Protein AF-A0AAU4EAT8-F1 (afdb_monomer_lite)

Foldseek 3Di:
DDPPDDDDDPVRVVVVLVVLVVLVVVLVVCVVVVNDLVVSQVVCPPPDHSVVSVLSVVLVVLQVLLVVLCVVLVNVQFKHWDWPPPDDPDRIWIWMWTPDQLVPDDPVCLVCVVVSSQVSQVVSQKHFDDPDPVVQSVCRSNRHITTMDGD

Structure (mmCIF, N/CA/C/O backbone):
data_AF-A0AAU4EAT8-F1
#
_entry.id   AF-A0AAU4EAT8-F1
#
loop_
_atom_site.group_PDB
_atom_site.id
_atom_site.type_symbol
_atom_site.label_atom_id
_atom_site.label_alt_id
_atom_site.label_comp_id
_atom_site.label_asym_id
_atom_site.label_entity_id
_atom_site.label_seq_id
_atom_site.pdbx_PDB_ins_code
_atom_site.Cartn_x
_atom_site.Cartn_y
_atom_site.Cartn_z
_atom_site.occupancy
_atom_site.B_iso_or_equiv
_atom_site.auth_seq_id
_atom_site.auth_comp_id
_atom_site.auth_asym_id
_atom_site.auth_atom_id
_atom_site.pdbx_PDB_model_num
ATOM 1 N N . MET A 1 1 ? -0.715 -16.460 44.419 1.00 40.88 1 MET A N 1
ATOM 2 C CA . MET A 1 1 ? -1.849 -16.983 43.633 1.00 40.88 1 MET A CA 1
ATOM 3 C C . MET A 1 1 ? -1.520 -16.701 42.176 1.00 40.88 1 MET A C 1
ATOM 5 O O . MET A 1 1 ? -1.730 -15.590 41.713 1.00 40.88 1 MET A O 1
ATOM 9 N N . GLU A 1 2 ? -0.829 -17.634 41.523 1.00 41.12 2 GLU A N 1
ATOM 10 C CA . GLU A 1 2 ? -0.383 -17.471 40.135 1.00 41.12 2 GLU A CA 1
ATOM 11 C C . GLU A 1 2 ? -1.570 -17.689 39.194 1.00 41.12 2 GLU A C 1
ATOM 13 O O . GLU A 1 2 ? -2.251 -18.711 39.270 1.00 41.12 2 GLU A O 1
ATOM 18 N N . ALA A 1 3 ? -1.841 -16.714 38.327 1.00 47.06 3 ALA A N 1
ATOM 19 C CA . ALA A 1 3 ? -2.843 -16.854 37.284 1.00 47.06 3 ALA A CA 1
ATOM 20 C C . ALA A 1 3 ? -2.320 -17.843 36.231 1.00 47.06 3 ALA A C 1
ATOM 22 O O . ALA A 1 3 ? -1.518 -17.481 35.367 1.00 47.06 3 ALA A O 1
ATOM 23 N N . GLN A 1 4 ? -2.759 -19.102 36.313 1.00 46.41 4 GLN A N 1
ATOM 24 C CA . GLN A 1 4 ? -2.572 -20.073 35.238 1.00 46.41 4 GLN A CA 1
ATOM 25 C C . GLN A 1 4 ? -3.246 -19.527 33.978 1.00 46.41 4 GLN A C 1
ATOM 27 O O . GLN A 1 4 ? -4.469 -19.488 33.861 1.00 46.41 4 GLN A O 1
ATOM 32 N N . THR A 1 5 ? -2.428 -19.046 33.048 1.00 56.22 5 THR A N 1
ATOM 33 C CA . THR A 1 5 ? -2.895 -18.566 31.752 1.00 56.22 5 THR A CA 1
ATOM 34 C C . THR A 1 5 ? -3.032 -19.789 30.858 1.00 56.22 5 THR A C 1
ATOM 36 O O . THR A 1 5 ? -2.045 -20.279 30.315 1.00 56.22 5 THR A O 1
ATOM 39 N N . PHE A 1 6 ? -4.242 -20.336 30.757 1.00 56.94 6 PHE A N 1
ATOM 40 C CA . PHE A 1 6 ? -4.513 -21.423 29.822 1.00 56.94 6 PHE A CA 1
ATOM 41 C C . PHE A 1 6 ? -4.364 -20.901 28.384 1.00 56.94 6 PHE A C 1
ATOM 43 O O . PHE A 1 6 ? -4.914 -19.839 28.072 1.00 56.94 6 PHE A O 1
ATOM 50 N N . PRO A 1 7 ? -3.632 -21.601 27.497 1.00 68.44 7 PRO A N 1
ATOM 51 C CA . PRO A 1 7 ? -3.592 -21.226 26.091 1.00 68.44 7 PRO A CA 1
ATOM 52 C C . PRO A 1 7 ? -5.013 -21.292 25.521 1.00 68.44 7 PRO A C 1
ATOM 54 O O . PRO A 1 7 ? -5.751 -22.243 25.782 1.00 68.44 7 PRO A O 1
ATOM 57 N N . ALA A 1 8 ? -5.408 -20.259 24.772 1.00 73.94 8 ALA A N 1
ATOM 58 C CA . ALA A 1 8 ? -6.723 -20.204 24.147 1.00 73.94 8 ALA A CA 1
ATOM 59 C C . ALA A 1 8 ? -6.947 -21.453 23.285 1.00 73.94 8 ALA A C 1
ATOM 61 O O . ALA A 1 8 ? -6.056 -21.870 22.541 1.00 73.94 8 ALA A O 1
ATOM 62 N N . SER A 1 9 ? -8.141 -22.046 23.370 1.00 87.12 9 SER A N 1
ATOM 63 C CA . SER A 1 9 ? -8.480 -23.183 22.520 1.00 87.12 9 SER A CA 1
ATOM 64 C C . SER A 1 9 ? -8.416 -22.778 21.035 1.00 87.12 9 SER A C 1
ATOM 66 O O . SER A 1 9 ? -8.595 -21.598 20.697 1.00 87.12 9 SER A O 1
ATOM 68 N N . PRO A 1 10 ? -8.178 -23.730 20.114 1.00 87.19 10 PRO A N 1
ATOM 69 C CA . PRO A 1 10 ? -8.227 -23.452 18.680 1.00 87.19 10 PRO A CA 1
ATOM 70 C C . PRO A 1 10 ? -9.559 -22.830 18.234 1.00 87.19 10 PRO A C 1
ATOM 72 O O . PRO A 1 10 ? -9.569 -21.969 17.354 1.00 87.19 10 PRO A O 1
ATOM 75 N N . ASP A 1 11 ? -10.670 -23.223 18.864 1.00 88.31 11 ASP A N 1
ATOM 76 C CA . ASP A 1 11 ? -11.999 -22.663 18.599 1.00 88.31 11 ASP A CA 1
ATOM 77 C C . ASP A 1 11 ? -12.104 -21.204 19.059 1.00 88.31 11 ASP A C 1
ATOM 79 O O . ASP A 1 11 ? -12.482 -20.349 18.262 1.00 88.31 11 ASP A O 1
ATOM 83 N N . ALA A 1 12 ? -11.669 -20.890 20.286 1.00 85.12 12 ALA A N 1
ATOM 84 C CA . ALA A 1 12 ? -11.663 -19.517 20.797 1.00 85.12 12 ALA A CA 1
ATOM 85 C C . ALA A 1 12 ? -10.743 -18.600 19.973 1.00 85.12 12 ALA A C 1
ATOM 87 O O . ALA A 1 12 ? -11.062 -17.440 19.713 1.00 85.12 12 ALA A O 1
ATOM 88 N N . THR A 1 13 ? -9.607 -19.128 19.506 1.00 86.12 13 THR A N 1
ATOM 89 C CA . THR A 1 13 ? -8.702 -18.399 18.608 1.00 86.12 13 THR A CA 1
ATOM 90 C C . THR A 1 13 ? -9.377 -18.102 17.271 1.00 86.12 13 THR A C 1
ATOM 92 O O . THR A 1 13 ? -9.295 -16.977 16.778 1.00 86.12 13 THR A O 1
ATOM 95 N N . ARG A 1 14 ? -10.066 -19.083 16.679 1.00 87.19 14 ARG A N 1
ATOM 96 C CA . ARG A 1 14 ? -10.785 -18.907 15.411 1.00 87.19 14 ARG A CA 1
ATOM 97 C C . ARG A 1 14 ? -11.896 -17.872 15.539 1.00 87.19 14 ARG A C 1
ATOM 99 O O . ARG A 1 14 ? -11.951 -16.950 14.732 1.00 87.19 14 ARG A O 1
ATOM 106 N N . GLU A 1 15 ? -12.711 -17.983 16.584 1.00 87.50 15 GLU A N 1
ATOM 107 C CA . GLU A 1 15 ? -13.800 -17.049 16.870 1.00 87.50 15 GLU A CA 1
ATOM 108 C C . GLU A 1 15 ? -13.278 -15.615 17.026 1.00 87.50 15 GLU A C 1
ATOM 110 O O . GLU A 1 15 ? -13.792 -14.686 16.400 1.00 87.50 15 GLU A O 1
ATOM 115 N N . PHE A 1 16 ? -12.182 -15.438 17.768 1.00 84.88 16 PHE A N 1
ATOM 116 C CA . PHE A 1 16 ? -11.519 -14.144 17.897 1.00 84.88 16 PHE A CA 1
ATOM 117 C C . PHE A 1 16 ? -11.041 -13.588 16.544 1.00 84.88 16 PHE A C 1
ATOM 119 O O . PHE A 1 16 ? -11.239 -12.405 16.252 1.00 84.88 16 PHE A O 1
ATOM 126 N N . LEU A 1 17 ? -10.415 -14.419 15.703 1.00 85.12 17 LEU A N 1
ATOM 127 C CA . LEU A 1 17 ? -9.939 -14.000 14.381 1.00 85.12 17 LEU A CA 1
ATOM 128 C C . LEU A 1 17 ? -11.091 -13.611 13.449 1.00 85.12 17 LEU A C 1
ATOM 130 O O . LEU A 1 17 ? -10.979 -12.615 12.730 1.00 85.12 17 LEU A O 1
ATOM 134 N N . ASP A 1 18 ? -12.199 -14.345 13.481 1.00 87.12 18 ASP A N 1
ATOM 135 C CA . ASP A 1 18 ? -13.367 -14.072 12.645 1.00 87.12 18 ASP A CA 1
ATOM 136 C C . ASP A 1 18 ? -14.117 -12.815 13.099 1.00 87.12 18 ASP A C 1
ATOM 138 O O . ASP A 1 18 ? -14.441 -11.962 12.263 1.00 87.12 18 ASP A O 1
ATOM 142 N N . ALA A 1 19 ? -14.293 -12.626 14.410 1.00 86.69 19 ALA A N 1
ATOM 143 C CA . ALA A 1 19 ? -14.836 -11.392 14.976 1.00 86.69 19 ALA A CA 1
ATOM 144 C C . ALA A 1 19 ? -13.965 -10.185 14.597 1.00 86.69 19 ALA A C 1
ATOM 146 O O . ALA A 1 19 ? -14.457 -9.171 14.098 1.00 86.69 19 ALA A O 1
ATOM 147 N N . ARG A 1 20 ? -12.641 -10.316 14.731 1.00 83.88 20 ARG A N 1
ATOM 148 C CA . ARG A 1 20 ? -11.692 -9.270 14.338 1.00 83.88 20 ARG A CA 1
ATOM 149 C C . ARG A 1 20 ? -11.784 -8.942 12.844 1.00 83.88 20 ARG A C 1
ATOM 151 O O . ARG A 1 20 ? -11.795 -7.766 12.480 1.00 83.88 20 ARG A O 1
ATOM 158 N N . ARG A 1 21 ? -11.873 -9.950 11.969 1.00 85.19 21 ARG A N 1
ATOM 159 C CA . ARG A 1 21 ? -12.076 -9.754 10.520 1.00 85.19 21 ARG A CA 1
ATOM 160 C C . ARG A 1 21 ? -13.397 -9.048 10.224 1.00 85.19 21 ARG A C 1
ATOM 162 O O . ARG A 1 21 ? -13.444 -8.205 9.332 1.00 85.19 21 ARG A O 1
ATOM 169 N N . ALA A 1 22 ? -14.469 -9.370 10.946 1.00 87.56 22 ALA A N 1
ATOM 170 C CA . ALA A 1 22 ? -15.754 -8.690 10.798 1.00 87.56 22 ALA A CA 1
ATOM 171 C C . ALA A 1 22 ? -15.651 -7.191 11.129 1.00 87.56 22 ALA A C 1
ATOM 173 O O . ALA A 1 22 ? -16.141 -6.375 10.350 1.00 87.56 22 ALA A O 1
ATOM 174 N N . VAL A 1 23 ? -14.932 -6.823 12.197 1.00 88.44 23 VAL A N 1
ATOM 175 C CA . VAL A 1 23 ? -14.706 -5.411 12.557 1.00 88.44 23 VAL A CA 1
ATOM 176 C C . VAL A 1 23 ? -13.958 -4.658 11.455 1.00 88.44 23 VAL A C 1
ATOM 178 O O . VAL A 1 23 ? -14.405 -3.593 11.036 1.00 88.44 23 VAL A O 1
ATOM 181 N N . PHE A 1 24 ? -12.858 -5.203 10.924 1.00 87.88 24 PHE A N 1
ATOM 182 C CA . PHE A 1 24 ? -12.121 -4.527 9.845 1.00 87.88 24 PHE A CA 1
ATOM 183 C C . PHE A 1 24 ? -12.922 -4.426 8.539 1.00 87.88 24 PHE A C 1
ATOM 185 O O . PHE A 1 24 ? -12.848 -3.405 7.860 1.00 87.88 24 PHE A O 1
ATOM 192 N N . ARG A 1 25 ? -13.768 -5.417 8.226 1.00 87.94 25 ARG A N 1
ATOM 193 C CA . ARG A 1 25 ? -14.711 -5.316 7.098 1.00 87.94 25 ARG A CA 1
ATOM 194 C C . ARG A 1 25 ? -15.738 -4.197 7.293 1.00 87.94 25 ARG A C 1
ATOM 196 O O . ARG A 1 25 ? -16.073 -3.516 6.326 1.00 87.94 25 ARG A O 1
ATOM 203 N N . ALA A 1 26 ? -16.225 -3.991 8.517 1.00 89.19 26 ALA A N 1
ATOM 204 C CA . ALA A 1 26 ? -17.123 -2.879 8.827 1.00 89.19 26 ALA A CA 1
ATOM 205 C C . ALA A 1 26 ? -16.410 -1.523 8.676 1.00 89.19 26 ALA A C 1
ATOM 207 O O . ALA A 1 26 ? -16.930 -0.641 7.996 1.00 89.19 26 ALA A O 1
ATOM 208 N N . ILE A 1 27 ? -15.182 -1.406 9.199 1.00 90.88 27 ILE A N 1
ATOM 209 C CA . ILE A 1 27 ? -14.309 -0.231 9.020 1.00 90.88 27 ILE A CA 1
ATOM 210 C C . ILE A 1 27 ? -14.139 0.101 7.527 1.00 90.88 27 ILE A C 1
ATOM 212 O O . ILE A 1 27 ? -14.347 1.247 7.129 1.00 90.88 27 ILE A O 1
ATOM 216 N N . ASP A 1 28 ? -13.819 -0.892 6.689 1.00 89.56 28 ASP A N 1
ATOM 217 C CA . ASP A 1 28 ? -13.686 -0.708 5.237 1.00 89.56 28 ASP A CA 1
ATOM 218 C C . ASP A 1 28 ? -14.984 -0.232 4.586 1.00 89.56 28 ASP A C 1
ATOM 220 O O . ASP A 1 28 ? -14.962 0.643 3.718 1.00 89.56 28 ASP A O 1
ATOM 224 N N . SER A 1 29 ? -16.112 -0.835 4.965 1.00 91.19 29 SER A N 1
ATOM 225 C CA . SER A 1 29 ? -17.430 -0.486 4.436 1.00 91.19 29 SER A CA 1
ATOM 226 C C . SER A 1 29 ? -17.785 0.966 4.753 1.00 91.19 29 SER A C 1
ATOM 228 O O . SER A 1 29 ? -18.175 1.712 3.855 1.00 91.19 29 SER A O 1
ATOM 230 N N . ASP A 1 30 ? -17.617 1.389 6.004 1.00 93.12 30 ASP A N 1
ATOM 231 C CA . ASP A 1 30 ? -17.914 2.759 6.423 1.00 93.12 30 ASP A CA 1
ATOM 232 C C . ASP A 1 30 ? -16.975 3.763 5.761 1.00 93.12 30 ASP A C 1
ATOM 234 O O . ASP A 1 30 ? -17.417 4.806 5.273 1.00 93.12 30 ASP A O 1
ATOM 238 N N . HIS A 1 31 ? -15.691 3.424 5.649 1.00 91.56 31 HIS A N 1
ATOM 239 C CA . HIS A 1 31 ? -14.736 4.283 4.964 1.00 91.56 31 HIS A CA 1
ATOM 240 C C . HIS A 1 31 ? -15.081 4.452 3.476 1.00 91.56 31 HIS A C 1
ATOM 242 O O . HIS A 1 31 ? -15.077 5.570 2.964 1.00 91.56 31 HIS A O 1
ATOM 248 N N . LYS A 1 32 ? -15.474 3.369 2.787 1.00 90.12 32 LYS A N 1
ATOM 249 C CA . LYS A 1 32 ? -15.952 3.417 1.391 1.00 90.12 32 LYS A CA 1
ATOM 250 C C . LYS A 1 32 ? -17.227 4.246 1.218 1.00 90.12 32 LYS A C 1
ATOM 252 O O . LYS A 1 32 ? -17.440 4.797 0.145 1.00 90.12 32 LYS A O 1
ATOM 257 N N . ARG A 1 33 ? -18.060 4.353 2.257 1.00 93.38 33 ARG A N 1
ATOM 258 C CA . ARG A 1 33 ? -19.259 5.209 2.286 1.00 93.38 33 ARG A CA 1
ATOM 259 C C . ARG A 1 33 ? -18.952 6.676 2.616 1.00 93.38 33 ARG A C 1
ATOM 261 O O . ARG A 1 33 ? -19.878 7.471 2.727 1.00 93.38 33 ARG A O 1
ATOM 268 N N . GLY A 1 34 ? -17.679 7.041 2.781 1.00 92.12 34 GLY A N 1
ATOM 269 C CA . GLY A 1 34 ? -17.254 8.413 3.062 1.00 92.12 34 GLY A CA 1
ATOM 270 C C . GLY A 1 34 ? -17.294 8.795 4.543 1.00 92.12 34 GLY A C 1
ATOM 271 O O . GLY A 1 34 ? -17.180 9.975 4.872 1.00 92.12 34 GLY A O 1
ATOM 272 N N . VAL A 1 35 ? -17.439 7.831 5.459 1.00 94.88 35 VAL A N 1
ATOM 273 C CA . VAL A 1 35 ? -17.334 8.116 6.895 1.00 94.88 35 VAL A CA 1
ATOM 274 C C . VAL A 1 35 ? -15.882 8.472 7.231 1.00 94.88 35 VAL A C 1
ATOM 276 O O . VAL A 1 35 ? -14.938 7.796 6.814 1.00 94.88 35 VAL A O 1
ATOM 279 N N . SER A 1 36 ? -15.691 9.551 7.994 1.00 93.00 36 SER A N 1
ATOM 280 C CA . SER A 1 36 ? -14.353 10.019 8.358 1.00 93.00 36 SER A CA 1
ATOM 281 C C . SER A 1 36 ? -13.626 9.015 9.258 1.00 93.00 36 SER A C 1
ATOM 283 O O . SER A 1 36 ? -14.229 8.386 10.129 1.00 93.00 36 SER A O 1
ATOM 285 N N . ALA A 1 37 ? -12.304 8.913 9.100 1.00 90.00 37 ALA A N 1
ATOM 286 C CA . ALA A 1 37 ? -11.464 8.016 9.897 1.00 90.00 37 ALA A CA 1
ATOM 287 C C . ALA A 1 37 ? -11.609 8.249 11.413 1.00 90.00 37 ALA A C 1
ATOM 289 O O . ALA A 1 37 ? -11.622 7.300 12.194 1.00 90.00 37 ALA A O 1
ATOM 290 N N . ASN A 1 38 ? -11.780 9.511 11.821 1.00 91.12 38 ASN A N 1
ATOM 291 C CA . ASN A 1 38 ? -12.036 9.879 13.212 1.00 91.12 38 ASN A CA 1
ATOM 292 C C . ASN A 1 38 ? -13.361 9.308 13.721 1.00 91.12 38 ASN A C 1
ATOM 294 O O . ASN A 1 38 ? -13.375 8.671 14.767 1.00 91.12 38 ASN A O 1
ATOM 298 N N . ARG A 1 39 ? -14.444 9.463 12.950 1.00 93.38 39 ARG A N 1
ATOM 299 C CA . ARG A 1 39 ? -15.755 8.924 13.321 1.00 93.38 39 ARG A CA 1
ATOM 300 C C . ARG A 1 39 ? -15.745 7.398 13.358 1.00 93.38 39 ARG A C 1
ATOM 302 O O . ARG A 1 39 ? -16.314 6.821 14.274 1.00 93.38 39 ARG A O 1
ATOM 309 N N . ILE A 1 40 ? -15.069 6.744 12.413 1.00 91.88 40 ILE A N 1
ATOM 310 C CA . ILE A 1 40 ? -14.889 5.285 12.432 1.00 91.88 40 ILE A CA 1
ATOM 311 C C . ILE A 1 40 ? -14.151 4.844 13.697 1.00 91.88 40 ILE A C 1
ATOM 313 O O . ILE A 1 40 ? -14.595 3.913 14.363 1.00 91.88 40 ILE A O 1
ATOM 317 N N . ALA A 1 41 ? -13.066 5.530 14.064 1.00 90.88 41 ALA A N 1
ATOM 318 C CA . ALA A 1 41 ? -12.320 5.218 15.277 1.00 90.88 41 ALA A CA 1
ATOM 319 C C . ALA A 1 41 ? -13.157 5.390 16.553 1.00 90.88 41 ALA A C 1
ATOM 321 O O . ALA A 1 41 ? -13.021 4.587 17.474 1.00 90.88 41 ALA A O 1
ATOM 322 N N . ASP A 1 42 ? -14.035 6.395 16.595 1.00 92.75 42 ASP A N 1
ATOM 323 C CA . ASP A 1 42 ? -14.957 6.598 17.713 1.00 92.75 42 ASP A CA 1
ATOM 324 C C . ASP A 1 42 ? -16.023 5.482 17.769 1.00 92.75 42 ASP A C 1
ATOM 326 O O . ASP A 1 42 ? -16.311 4.968 18.849 1.00 92.75 42 ASP A O 1
ATOM 330 N N . MET A 1 43 ? -16.550 5.028 16.622 1.00 92.00 43 MET A N 1
ATOM 331 C CA . MET A 1 43 ? -17.557 3.950 16.551 1.00 92.00 43 MET A CA 1
ATOM 332 C C . MET A 1 43 ? -17.036 2.584 17.015 1.00 92.00 43 MET A C 1
ATOM 334 O O . MET A 1 43 ? -17.795 1.806 17.585 1.00 92.00 43 MET A O 1
ATOM 338 N N . VAL A 1 44 ? -15.757 2.280 16.777 1.00 89.69 44 VAL A N 1
ATOM 339 C CA . VAL A 1 44 ? -15.133 1.013 17.212 1.00 89.69 44 VAL A CA 1
ATOM 340 C C . VAL A 1 44 ? -14.346 1.155 18.517 1.00 89.69 44 VAL A C 1
ATOM 342 O O . VAL A 1 44 ? -13.627 0.229 18.919 1.00 89.69 44 VAL A O 1
ATOM 345 N N . SER A 1 45 ? -14.468 2.310 19.181 1.00 83.19 45 SER A N 1
ATOM 346 C CA . SER A 1 45 ? -13.828 2.552 20.468 1.00 83.19 45 SER A CA 1
ATOM 347 C C . SER A 1 45 ? -14.333 1.529 21.496 1.00 83.19 45 SER A C 1
ATOM 349 O O . SER A 1 45 ? -15.525 1.270 21.622 1.00 83.19 45 SER A O 1
ATOM 351 N N . GLY A 1 46 ? -13.400 0.852 22.167 1.00 83.44 46 GLY A N 1
ATOM 352 C CA . GLY A 1 46 ? -13.683 -0.285 23.056 1.00 83.44 46 GLY A CA 1
ATOM 353 C C . GLY A 1 46 ? -13.322 -1.648 22.459 1.00 83.44 46 GLY A C 1
ATOM 354 O O . GLY A 1 46 ? -12.871 -2.520 23.194 1.00 83.44 46 GLY A O 1
ATOM 355 N N . ALA A 1 47 ? -13.407 -1.812 21.135 1.00 85.62 47 ALA A N 1
ATOM 356 C CA . ALA A 1 47 ? -12.929 -3.018 20.450 1.00 85.62 47 ALA A CA 1
ATOM 357 C C . ALA A 1 47 ? -11.503 -2.844 19.908 1.00 85.62 47 ALA A C 1
ATOM 359 O O . ALA A 1 47 ? -10.672 -3.749 19.998 1.00 85.62 47 ALA A O 1
ATOM 360 N N . ILE A 1 48 ? -11.208 -1.671 19.337 1.00 85.31 48 ILE A N 1
ATOM 361 C CA . ILE A 1 48 ? -9.916 -1.350 18.722 1.00 85.31 48 ILE A CA 1
ATOM 362 C C . ILE A 1 48 ? -9.500 0.063 19.139 1.00 85.31 48 ILE A C 1
ATOM 364 O O . ILE A 1 48 ? -10.318 0.979 19.190 1.00 85.31 48 ILE A O 1
ATOM 368 N N . SER A 1 49 ? -8.214 0.264 19.440 1.00 87.12 49 SER A N 1
A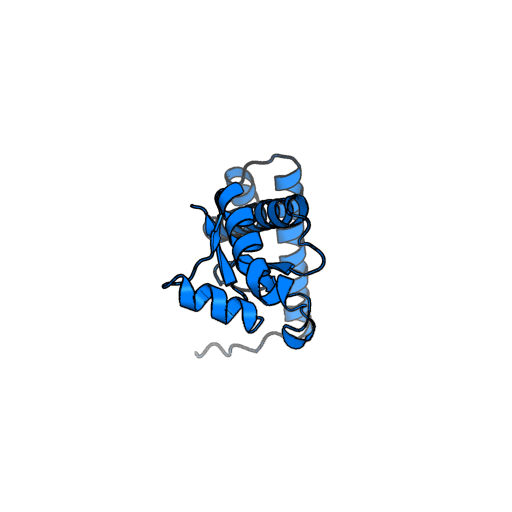TOM 369 C CA . SER A 1 49 ? -7.709 1.596 19.780 1.00 87.12 49 SER A CA 1
ATOM 370 C C . SER A 1 49 ? -7.661 2.514 18.552 1.00 87.12 49 SER A C 1
ATOM 372 O O . SER A 1 49 ? -7.334 2.085 17.442 1.00 87.12 49 SER A O 1
ATOM 374 N N . ARG A 1 50 ? -7.923 3.812 18.756 1.00 88.94 50 ARG A N 1
ATOM 375 C CA . ARG A 1 50 ? -7.880 4.835 17.694 1.00 88.94 50 ARG A CA 1
ATOM 376 C C . ARG A 1 50 ? -6.592 4.791 16.853 1.00 88.94 50 ARG A C 1
ATOM 378 O O . ARG A 1 50 ? -6.717 4.785 15.630 1.00 88.94 50 ARG A O 1
ATOM 385 N N . PRO A 1 51 ? -5.373 4.703 17.430 1.00 86.62 51 PRO A N 1
ATOM 386 C CA . PRO A 1 51 ? -4.148 4.628 16.631 1.00 86.62 51 PRO A CA 1
ATOM 387 C C . PRO A 1 51 ? -4.111 3.432 15.673 1.00 86.62 51 PRO A C 1
ATOM 389 O O . PRO A 1 51 ? -3.601 3.562 14.564 1.00 86.62 51 PRO A O 1
ATOM 392 N N . ILE A 1 52 ? -4.688 2.288 16.059 1.00 85.69 52 ILE A N 1
ATOM 393 C CA . ILE A 1 52 ? -4.753 1.100 15.197 1.00 85.69 52 ILE A CA 1
ATOM 394 C C . ILE A 1 52 ? -5.700 1.343 14.019 1.00 85.69 52 ILE A C 1
ATOM 396 O O . ILE A 1 52 ? -5.357 0.996 12.892 1.00 85.69 52 ILE A O 1
ATOM 400 N N . VAL A 1 53 ? -6.860 1.964 14.252 1.00 87.25 53 VAL A N 1
ATOM 401 C CA . VAL A 1 53 ? -7.811 2.306 13.179 1.00 87.25 53 VAL A CA 1
ATOM 402 C C . VAL A 1 53 ? -7.195 3.289 12.186 1.00 87.25 53 VAL A C 1
ATOM 404 O O . VAL A 1 53 ? -7.287 3.087 10.978 1.00 87.25 53 VAL A O 1
ATOM 407 N N . LEU A 1 54 ? -6.525 4.332 12.678 1.00 88.00 54 LEU A N 1
ATOM 408 C CA . LEU A 1 54 ? -5.884 5.318 11.809 1.00 88.00 54 LEU A CA 1
ATOM 409 C C . LEU A 1 54 ? -4.726 4.701 11.017 1.00 88.00 54 LEU A C 1
ATOM 411 O O . LEU A 1 54 ? -4.649 4.896 9.809 1.00 88.00 54 LEU A O 1
ATOM 415 N N . ALA A 1 55 ? -3.867 3.905 11.660 1.00 85.88 55 ALA A N 1
ATOM 416 C CA . ALA A 1 55 ? -2.790 3.195 10.970 1.00 85.88 55 ALA A CA 1
ATOM 417 C C . ALA A 1 55 ? -3.330 2.230 9.902 1.00 85.88 55 ALA A C 1
ATOM 419 O O . ALA A 1 55 ? -2.775 2.149 8.807 1.00 85.88 55 ALA A O 1
ATOM 420 N N . TYR A 1 56 ? -4.435 1.537 10.199 1.00 87.88 56 TYR A N 1
ATOM 421 C CA . TYR A 1 56 ? -5.136 0.678 9.251 1.00 87.88 56 TYR A CA 1
ATOM 422 C C . TYR A 1 56 ? -5.589 1.453 8.014 1.00 87.88 56 TYR A C 1
ATOM 424 O O . TYR A 1 56 ? -5.210 1.099 6.899 1.00 87.88 56 TYR A O 1
ATOM 432 N N . LEU A 1 57 ? -6.358 2.526 8.213 1.00 89.56 57 LEU A N 1
ATOM 433 C CA . LEU A 1 57 ? -6.938 3.301 7.116 1.00 89.56 57 LEU A CA 1
ATOM 434 C C . LEU A 1 57 ? -5.855 3.990 6.277 1.00 89.56 57 LEU A C 1
ATOM 436 O O . LEU A 1 57 ? -5.939 3.991 5.051 1.00 89.56 57 LEU A O 1
ATOM 440 N N . THR A 1 58 ? -4.794 4.494 6.912 1.00 89.25 58 THR A N 1
ATOM 441 C CA . THR A 1 58 ? -3.636 5.061 6.209 1.00 89.25 58 THR A CA 1
ATOM 442 C C . THR A 1 58 ? -2.940 4.024 5.330 1.00 89.25 58 THR A C 1
ATOM 444 O O . THR A 1 58 ? -2.609 4.319 4.181 1.00 89.25 58 THR A O 1
ATOM 447 N N . ALA A 1 59 ? -2.739 2.800 5.830 1.00 90.12 59 ALA A N 1
ATOM 448 C CA . ALA A 1 59 ? -2.121 1.734 5.046 1.00 90.12 59 ALA A CA 1
ATOM 449 C C . ALA A 1 59 ? -3.028 1.278 3.891 1.00 90.12 59 ALA A C 1
ATOM 451 O O . ALA A 1 59 ? -2.544 1.044 2.788 1.00 90.12 59 ALA A O 1
ATOM 452 N N . GLU A 1 60 ? -4.343 1.197 4.111 1.00 90.31 60 GLU A N 1
ATOM 453 C CA . GLU A 1 60 ? -5.306 0.866 3.056 1.00 90.31 60 GLU A CA 1
ATOM 454 C C . GLU A 1 60 ? -5.342 1.918 1.948 1.00 90.31 60 GLU A C 1
ATOM 456 O O . GLU A 1 60 ? -5.350 1.564 0.766 1.00 90.31 60 GLU A O 1
ATOM 461 N N . GLN A 1 61 ? -5.299 3.202 2.309 1.00 92.00 61 GLN A N 1
ATOM 462 C CA . GLN A 1 61 ? -5.226 4.276 1.326 1.00 92.00 61 GLN A CA 1
ATOM 463 C C . GLN A 1 61 ? -3.904 4.228 0.553 1.00 92.00 61 GLN A C 1
ATOM 465 O O . GLN A 1 61 ? -3.913 4.277 -0.671 1.00 92.00 61 GLN A O 1
ATOM 470 N N . LEU A 1 62 ? -2.765 4.075 1.240 1.00 93.81 62 LEU A N 1
ATOM 471 C CA . LEU A 1 62 ? -1.462 3.933 0.579 1.00 93.81 62 LEU A CA 1
ATOM 472 C C . LEU A 1 62 ? -1.434 2.727 -0.374 1.00 93.81 62 LEU A C 1
ATOM 474 O O . LEU A 1 62 ? -0.944 2.839 -1.493 1.00 93.81 62 LEU A O 1
ATOM 478 N N . ARG A 1 63 ? -1.998 1.587 0.041 1.00 94.31 63 ARG A N 1
ATOM 479 C CA . ARG A 1 63 ? -2.114 0.384 -0.792 1.00 94.31 63 ARG A CA 1
ATOM 480 C C . ARG A 1 63 ? -2.974 0.628 -2.028 1.00 94.31 63 ARG A C 1
ATOM 482 O O . ARG A 1 63 ? -2.625 0.146 -3.101 1.00 94.31 63 ARG A O 1
ATOM 489 N N . ARG A 1 64 ? -4.099 1.336 -1.886 1.00 94.75 64 ARG A N 1
ATOM 490 C CA . ARG A 1 64 ? -4.985 1.665 -3.009 1.00 94.75 64 ARG A CA 1
ATOM 491 C C . ARG A 1 64 ? -4.267 2.535 -4.036 1.00 94.75 64 ARG A C 1
ATOM 493 O O . ARG A 1 64 ? -4.227 2.147 -5.197 1.00 94.75 64 ARG A O 1
ATOM 500 N N . ASP A 1 65 ? -3.660 3.628 -3.595 1.00 96.88 65 ASP A N 1
ATOM 501 C CA . ASP A 1 65 ? -2.967 4.569 -4.478 1.00 96.88 65 ASP A CA 1
ATOM 502 C C . ASP A 1 65 ? -1.775 3.904 -5.176 1.00 96.88 65 ASP A C 1
ATOM 504 O O . ASP A 1 65 ? -1.576 4.077 -6.374 1.00 96.88 65 ASP A O 1
ATOM 508 N N . ALA A 1 66 ? -1.017 3.066 -4.462 1.00 97.00 66 ALA A N 1
ATOM 509 C CA . ALA A 1 66 ? 0.067 2.296 -5.063 1.00 97.00 66 ALA A CA 1
ATOM 510 C C . ALA A 1 66 ? -0.442 1.304 -6.126 1.00 97.00 66 ALA A C 1
ATOM 512 O O . ALA A 1 66 ? 0.177 1.159 -7.178 1.00 97.00 66 ALA A O 1
ATOM 513 N N . ARG A 1 67 ? -1.578 0.628 -5.897 1.00 97.38 67 ARG A N 1
ATOM 514 C CA . ARG A 1 67 ? -2.186 -0.256 -6.911 1.00 97.38 67 ARG A CA 1
ATOM 515 C C . ARG A 1 67 ? -2.651 0.515 -8.135 1.00 97.38 67 ARG A C 1
ATOM 517 O O . ARG A 1 67 ? -2.467 0.047 -9.252 1.00 97.38 67 ARG A O 1
ATOM 524 N N . GLU A 1 68 ? -3.243 1.683 -7.925 1.00 97.69 68 GLU A N 1
ATOM 525 C CA . GLU A 1 68 ? -3.654 2.562 -9.013 1.00 97.69 68 GLU A CA 1
ATOM 526 C C . GLU A 1 68 ? -2.447 3.036 -9.831 1.00 97.69 68 GLU A C 1
ATOM 528 O O . GLU A 1 68 ? -2.489 2.970 -11.056 1.00 97.69 68 GLU A O 1
ATOM 533 N N . ALA A 1 69 ? -1.337 3.388 -9.176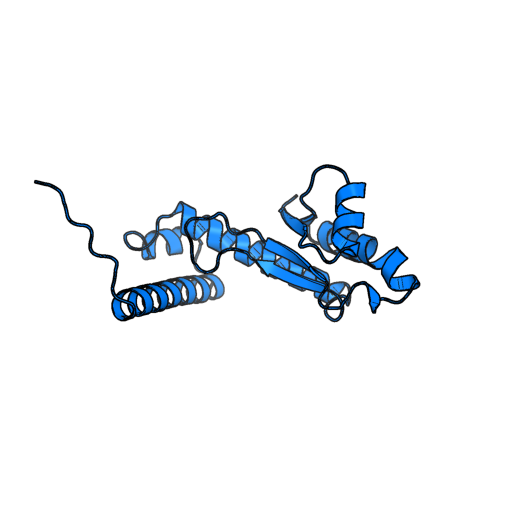 1.00 97.50 69 ALA A N 1
ATOM 534 C CA . ALA A 1 69 ? -0.086 3.742 -9.845 1.00 97.50 69 ALA A CA 1
ATOM 535 C C . ALA A 1 69 ? 0.493 2.580 -10.673 1.00 97.50 69 ALA A C 1
ATOM 537 O O . ALA A 1 69 ? 0.871 2.767 -11.828 1.00 97.50 69 ALA A O 1
ATOM 538 N N . VAL A 1 70 ? 0.517 1.363 -10.114 1.00 97.44 70 VAL A N 1
ATOM 539 C CA . VAL A 1 70 ? 0.945 0.143 -10.828 1.00 97.44 70 VAL A CA 1
ATOM 540 C C . VAL A 1 70 ? 0.075 -0.110 -12.060 1.00 97.44 70 VAL A C 1
ATOM 542 O O . VAL A 1 70 ? 0.604 -0.406 -13.132 1.00 97.44 70 VAL A O 1
ATOM 545 N N . ARG A 1 71 ? -1.247 0.044 -11.931 1.00 97.50 71 ARG A N 1
ATOM 546 C CA . ARG A 1 71 ? -2.193 -0.098 -13.044 1.00 97.50 71 ARG A CA 1
ATOM 547 C C . ARG A 1 71 ? -1.981 0.956 -14.120 1.00 97.50 71 ARG A C 1
ATOM 549 O O . ARG A 1 71 ? -1.902 0.612 -15.295 1.00 97.50 71 ARG A O 1
ATOM 556 N N . ALA A 1 72 ? -1.869 2.223 -13.732 1.00 97.00 72 ALA A N 1
ATOM 557 C CA . ALA A 1 72 ? -1.655 3.328 -14.662 1.00 97.00 72 ALA A CA 1
ATOM 558 C C . ALA A 1 72 ? -0.350 3.162 -15.462 1.00 97.00 72 ALA A C 1
ATOM 560 O O . ALA A 1 72 ? -0.301 3.510 -16.638 1.00 97.00 72 ALA A O 1
ATOM 561 N N . ALA A 1 73 ? 0.678 2.568 -14.848 1.00 96.3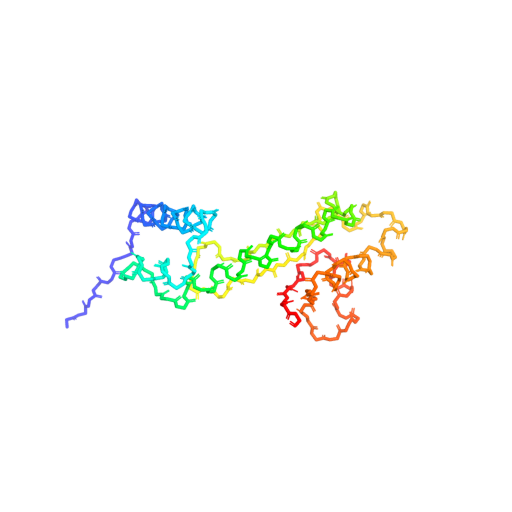1 73 ALA A N 1
ATOM 562 C CA . ALA A 1 73 ? 1.952 2.248 -15.489 1.00 96.31 73 ALA A CA 1
ATOM 563 C C . ALA A 1 73 ? 1.975 0.893 -16.232 1.00 96.31 73 ALA A C 1
ATOM 565 O O . ALA A 1 73 ? 3.022 0.515 -16.764 1.00 96.31 73 ALA A O 1
ATOM 566 N N . GLN A 1 74 ? 0.853 0.160 -16.264 1.00 96.69 74 GLN A N 1
ATOM 567 C CA . GLN A 1 74 ? 0.720 -1.164 -16.890 1.00 96.69 74 GLN A CA 1
ATOM 568 C C . GLN A 1 74 ? 1.735 -2.192 -16.356 1.00 96.69 74 GLN A C 1
ATOM 570 O O . GLN A 1 74 ? 2.369 -2.927 -17.110 1.00 96.69 74 GLN A O 1
ATOM 575 N N . LEU A 1 75 ? 1.918 -2.224 -15.033 1.00 95.50 75 LEU A N 1
ATOM 576 C CA . LEU A 1 75 ? 2.881 -3.102 -14.356 1.00 95.50 75 LEU A CA 1
ATOM 577 C C . LEU A 1 75 ? 2.222 -4.296 -13.637 1.00 95.50 75 LEU A C 1
ATOM 579 O O . LEU A 1 75 ? 2.934 -5.118 -13.065 1.00 95.50 75 LEU A O 1
ATOM 583 N N . GLU A 1 76 ? 0.888 -4.415 -13.667 1.00 94.81 76 GLU A N 1
ATOM 584 C CA . GLU A 1 76 ? 0.103 -5.394 -12.882 1.00 94.81 76 GLU A CA 1
ATOM 585 C C . GLU A 1 76 ? 0.461 -6.869 -13.152 1.00 94.81 76 GLU A C 1
ATOM 587 O O . GLU A 1 76 ? 0.242 -7.712 -12.288 1.00 94.81 76 GLU A O 1
ATOM 592 N N . GLU A 1 77 ? 1.030 -7.194 -14.316 1.00 93.81 77 GLU A N 1
ATOM 593 C CA . GLU A 1 77 ? 1.462 -8.564 -14.639 1.00 93.81 77 GLU A CA 1
ATOM 594 C C . GLU A 1 77 ? 2.789 -8.950 -13.965 1.00 93.81 77 GLU A C 1
ATOM 596 O O . GLU A 1 77 ? 3.065 -10.130 -13.750 1.00 93.81 77 GLU A O 1
ATOM 601 N N . LYS A 1 78 ? 3.610 -7.954 -13.618 1.00 93.81 78 LYS A N 1
ATOM 602 C CA . LYS A 1 78 ? 4.990 -8.135 -13.136 1.00 93.81 78 LYS A CA 1
ATOM 603 C C . LYS A 1 78 ? 5.147 -7.808 -11.660 1.00 93.81 78 LYS A C 1
ATOM 605 O O . LYS A 1 78 ? 6.072 -8.308 -11.020 1.00 93.81 78 LYS A O 1
ATOM 610 N N . VAL A 1 79 ? 4.281 -6.948 -11.124 1.00 94.88 79 VAL A N 1
ATOM 611 C CA . VAL A 1 79 ? 4.354 -6.493 -9.737 1.00 94.88 79 VAL A CA 1
ATOM 612 C C . VAL A 1 79 ? 2.989 -6.487 -9.075 1.00 94.88 79 VAL A C 1
ATOM 614 O O . VAL A 1 79 ? 1.963 -6.206 -9.690 1.00 94.88 79 VAL A O 1
ATOM 617 N N . ASN A 1 80 ? 2.993 -6.699 -7.765 1.00 94.94 80 ASN A N 1
ATOM 618 C CA . ASN A 1 80 ? 1.819 -6.536 -6.927 1.00 94.94 80 ASN A CA 1
ATOM 619 C C . ASN A 1 80 ? 2.145 -5.673 -5.709 1.00 94.94 80 ASN A C 1
ATOM 621 O O . ASN A 1 80 ? 3.276 -5.620 -5.223 1.00 94.94 80 ASN A O 1
ATOM 625 N N . VAL A 1 81 ? 1.109 -5.016 -5.196 1.00 95.50 81 VAL A N 1
ATOM 626 C CA . VAL A 1 81 ? 1.156 -4.241 -3.963 1.00 95.50 81 VAL A CA 1
ATOM 627 C C . VAL A 1 81 ? 0.419 -5.003 -2.868 1.00 95.50 81 VAL A C 1
ATOM 629 O O . VAL A 1 81 ? -0.791 -5.272 -2.956 1.00 95.50 81 VAL A O 1
ATOM 632 N N . GLY A 1 82 ? 1.153 -5.309 -1.805 1.00 91.88 82 GLY A N 1
ATOM 633 C CA . GLY A 1 82 ? 0.660 -5.981 -0.612 1.00 91.88 82 GLY A CA 1
ATOM 634 C C . GLY A 1 82 ? 0.735 -5.097 0.628 1.00 91.88 82 GLY A C 1
ATOM 635 O O . GLY A 1 82 ? 1.224 -3.970 0.598 1.00 91.88 82 GLY A O 1
ATOM 636 N N . ALA A 1 83 ? 0.222 -5.617 1.738 1.00 89.06 83 ALA A N 1
ATOM 637 C CA . ALA A 1 83 ? 0.423 -5.032 3.056 1.00 89.06 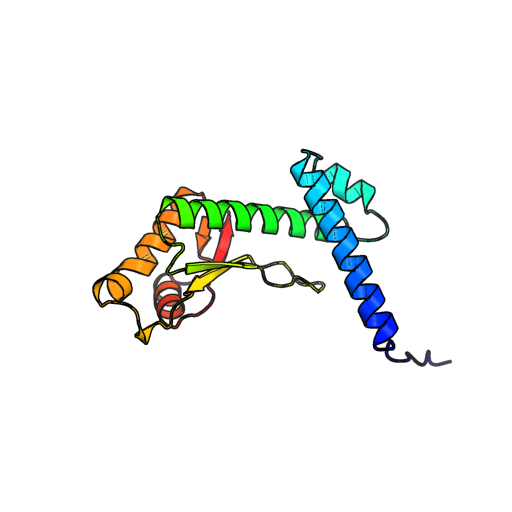83 ALA A CA 1
ATOM 638 C C . ALA A 1 83 ? 0.716 -6.142 4.066 1.00 89.06 83 ALA A C 1
ATOM 640 O O . ALA A 1 83 ? 0.118 -7.217 4.004 1.00 89.06 83 ALA A O 1
ATOM 641 N N . THR A 1 84 ? 1.645 -5.897 4.984 1.00 81.75 84 THR A N 1
ATOM 642 C CA . THR A 1 84 ? 1.922 -6.806 6.097 1.00 81.75 84 THR A CA 1
ATOM 643 C C . THR A 1 84 ? 0.867 -6.650 7.191 1.00 81.75 84 THR A C 1
ATOM 645 O O . THR A 1 84 ? 0.257 -5.591 7.353 1.00 81.75 84 THR A O 1
ATOM 648 N N . GLY A 1 85 ? 0.667 -7.710 7.979 1.00 67.31 85 GLY A N 1
ATOM 649 C CA . GLY A 1 85 ? -0.122 -7.628 9.207 1.00 67.31 85 GLY A CA 1
ATOM 650 C C . GLY A 1 85 ? -1.628 -7.470 8.984 1.00 67.31 85 GLY A C 1
ATOM 651 O O . GLY A 1 85 ? -2.237 -6.503 9.447 1.00 67.31 85 GLY A O 1
ATOM 652 N N . GLU A 1 86 ? -2.266 -8.470 8.369 1.00 55.84 86 GLU A N 1
ATOM 653 C CA . GLU A 1 86 ? -3.728 -8.610 8.463 1.00 55.84 86 GLU A CA 1
ATOM 654 C C . GLU A 1 86 ? -4.164 -8.921 9.910 1.00 55.84 86 GLU A C 1
ATOM 656 O O . GLU A 1 86 ? -5.242 -8.513 10.347 1.00 55.84 86 GLU A O 1
ATOM 661 N N . ILE A 1 87 ? -3.287 -9.579 10.684 1.00 49.22 87 ILE A N 1
ATOM 662 C CA . ILE A 1 87 ? -3.574 -10.148 12.004 1.00 49.22 87 ILE A CA 1
ATOM 663 C C . ILE A 1 87 ? -2.404 -9.857 12.971 1.00 49.22 87 ILE A C 1
ATOM 665 O O . ILE A 1 87 ? -1.486 -10.651 13.113 1.00 49.22 87 ILE A O 1
ATOM 669 N N . GLY A 1 88 ? -2.391 -8.701 13.647 1.00 46.69 88 GLY A N 1
ATOM 670 C CA . GLY A 1 88 ? -1.373 -8.400 14.676 1.00 46.69 88 GLY A CA 1
ATOM 671 C C . GLY A 1 88 ? -1.434 -6.987 15.267 1.00 46.69 88 GLY A C 1
ATOM 672 O O . GLY A 1 88 ? -2.261 -6.186 14.841 1.00 46.69 88 GLY A O 1
ATOM 673 N N . ARG A 1 89 ? -0.582 -6.695 16.264 1.00 46.09 89 ARG A N 1
ATOM 674 C CA . ARG A 1 89 ? -0.327 -5.343 16.823 1.00 46.09 89 ARG A CA 1
ATOM 675 C C . ARG A 1 89 ? 0.833 -4.619 16.102 1.00 46.09 89 ARG A C 1
ATOM 677 O O . ARG A 1 89 ? 1.433 -3.713 16.667 1.00 46.09 89 ARG A O 1
ATOM 684 N N . GLY A 1 90 ? 1.195 -5.060 14.896 1.00 55.66 90 GLY A N 1
ATOM 685 C CA . GLY A 1 90 ? 2.279 -4.470 14.109 1.00 55.66 90 GLY A CA 1
ATOM 686 C C . GLY A 1 90 ? 1.799 -3.308 13.244 1.00 55.66 90 GLY A C 1
ATOM 687 O O . GLY A 1 90 ? 0.640 -3.278 12.827 1.00 55.66 90 GLY A O 1
ATOM 688 N N . ALA A 1 91 ? 2.702 -2.368 12.956 1.00 62.38 91 ALA A N 1
ATOM 689 C CA . ALA A 1 91 ? 2.477 -1.370 11.919 1.00 62.38 91 ALA A CA 1
ATOM 690 C C . ALA A 1 91 ? 2.253 -2.087 10.581 1.00 62.38 91 ALA A C 1
ATOM 692 O O . ALA A 1 91 ? 3.051 -2.939 10.187 1.00 62.38 91 ALA A O 1
ATOM 693 N N . ARG A 1 92 ? 1.153 -1.761 9.898 1.00 81.00 92 ARG A N 1
ATOM 694 C CA . ARG A 1 92 ? 0.894 -2.271 8.553 1.00 81.00 92 ARG A CA 1
ATOM 695 C C . ARG A 1 92 ? 1.878 -1.632 7.593 1.00 81.00 92 ARG A C 1
ATOM 697 O O . ARG A 1 92 ? 1.813 -0.429 7.352 1.00 81.00 92 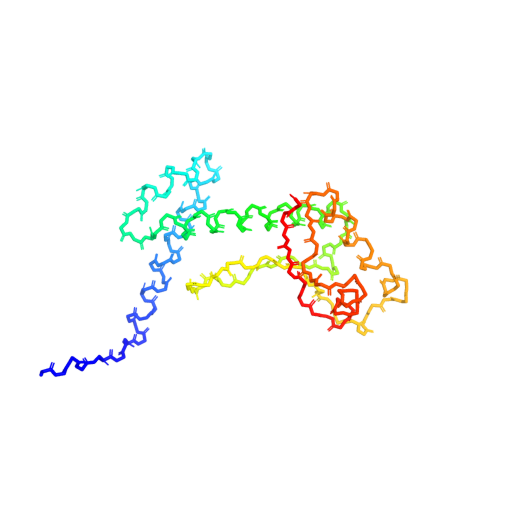ARG A O 1
ATOM 704 N N . VAL A 1 93 ? 2.783 -2.439 7.060 1.00 86.19 93 VAL A N 1
ATOM 705 C CA . VAL A 1 93 ? 3.743 -1.995 6.055 1.00 86.19 93 VAL A CA 1
ATOM 706 C C . VAL A 1 93 ? 3.169 -2.341 4.697 1.00 86.19 93 VAL A C 1
ATOM 708 O O . VAL A 1 93 ? 3.000 -3.515 4.381 1.00 86.19 93 VAL A O 1
ATOM 711 N N . VAL A 1 94 ? 2.853 -1.326 3.900 1.00 92.00 94 VAL A N 1
ATOM 712 C CA . VAL A 1 94 ? 2.525 -1.523 2.486 1.00 92.00 94 VAL A CA 1
ATOM 713 C C . VAL A 1 94 ? 3.830 -1.765 1.740 1.00 92.00 94 VAL A C 1
ATOM 715 O O . VAL A 1 94 ? 4.828 -1.118 2.044 1.00 92.00 94 VAL A O 1
ATOM 718 N N . TYR A 1 95 ? 3.842 -2.699 0.801 1.00 92.88 95 TYR A N 1
ATOM 719 C CA . TYR A 1 95 ? 5.021 -3.023 0.007 1.00 92.88 95 TYR A CA 1
ATOM 720 C C . TYR A 1 95 ? 4.651 -3.269 -1.452 1.00 92.88 95 TYR A C 1
ATOM 722 O O . TYR A 1 95 ? 3.513 -3.626 -1.757 1.00 92.88 95 TYR A O 1
ATOM 730 N N . VAL A 1 96 ? 5.634 -3.128 -2.334 1.00 94.00 96 VAL A N 1
ATOM 731 C CA . VAL A 1 96 ? 5.596 -3.623 -3.713 1.00 94.00 96 VAL A CA 1
ATOM 732 C C . VAL A 1 96 ? 6.551 -4.808 -3.848 1.00 94.00 96 VAL A C 1
ATOM 734 O O . VAL A 1 96 ? 7.594 -4.842 -3.194 1.00 94.00 96 VAL A O 1
ATOM 737 N N . ALA A 1 97 ? 6.182 -5.803 -4.646 1.00 92.62 97 ALA A N 1
ATOM 738 C CA . ALA A 1 97 ? 7.002 -6.983 -4.908 1.00 92.62 97 ALA A CA 1
ATOM 739 C C . ALA A 1 97 ? 6.749 -7.521 -6.317 1.00 92.62 97 ALA A C 1
ATOM 741 O O . ALA A 1 97 ? 5.677 -7.284 -6.879 1.00 92.62 97 ALA A O 1
ATOM 742 N N . LEU A 1 98 ? 7.719 -8.264 -6.852 1.00 93.31 98 LEU A N 1
ATOM 743 C CA . LEU A 1 98 ? 7.545 -9.023 -8.086 1.00 93.31 98 LEU A CA 1
ATOM 744 C C . LEU A 1 98 ? 6.495 -10.128 -7.899 1.00 93.31 98 LEU A C 1
ATOM 746 O O . LEU A 1 98 ? 6.393 -10.735 -6.831 1.00 93.31 98 LEU A O 1
ATOM 750 N N . THR A 1 99 ? 5.704 -10.369 -8.940 1.00 92.75 99 THR A N 1
ATOM 751 C CA . THR A 1 99 ? 4.766 -11.506 -9.038 1.00 92.75 99 THR A CA 1
ATOM 752 C C . THR A 1 99 ? 5.311 -12.654 -9.873 1.00 92.75 99 THR A C 1
ATOM 754 O O . THR A 1 99 ? 4.738 -13.740 -9.858 1.00 92.75 99 THR A O 1
ATOM 757 N N . VAL A 1 100 ? 6.394 -12.399 -10.597 1.00 90.62 100 VAL A N 1
ATOM 758 C CA . VAL A 1 100 ? 7.108 -13.353 -11.441 1.00 90.62 100 VAL A CA 1
ATOM 759 C C . VAL A 1 100 ? 8.435 -13.716 -10.788 1.00 90.62 100 VAL A C 1
ATOM 761 O O . VAL A 1 100 ? 8.965 -12.933 -9.992 1.00 90.62 100 VAL A O 1
ATOM 764 N N . ASP A 1 101 ? 8.964 -14.894 -11.115 1.00 88.19 101 ASP A N 1
ATOM 765 C CA . ASP A 1 101 ? 10.332 -15.230 -10.736 1.00 88.19 101 ASP A CA 1
ATOM 766 C C . ASP A 1 101 ? 11.281 -14.227 -11.417 1.00 88.19 101 ASP A C 1
ATOM 768 O O . ASP A 1 101 ? 11.145 -13.985 -12.621 1.00 88.19 101 ASP A O 1
ATOM 772 N N . PRO A 1 102 ? 12.226 -13.607 -10.689 1.00 85.50 102 PRO A N 1
ATOM 773 C CA . PRO A 1 102 ? 13.243 -12.764 -11.302 1.00 85.50 102 PRO A CA 1
ATOM 774 C C . PRO A 1 102 ? 13.980 -13.409 -12.478 1.00 85.50 102 PRO A C 1
ATOM 776 O O . PRO A 1 102 ? 14.361 -12.699 -13.407 1.00 85.50 102 PRO A O 1
ATOM 779 N N . GLY A 1 103 ? 14.170 -14.734 -12.450 1.00 85.88 103 GLY A N 1
ATOM 780 C CA . GLY A 1 103 ? 14.810 -15.486 -13.530 1.00 85.88 103 GLY A CA 1
ATOM 781 C C . GLY A 1 103 ? 13.989 -15.560 -14.821 1.00 85.88 103 GLY A C 1
ATOM 782 O O . GLY A 1 103 ? 14.560 -15.814 -15.879 1.00 85.88 103 GLY A O 1
ATOM 783 N N . ASP A 1 104 ? 12.683 -15.294 -14.750 1.00 88.50 104 ASP A N 1
ATOM 784 C CA . ASP A 1 104 ? 11.764 -15.314 -15.894 1.00 88.50 104 ASP A CA 1
ATOM 785 C C . ASP A 1 104 ? 11.608 -13.930 -16.555 1.00 88.50 104 ASP A C 1
ATOM 787 O O . ASP A 1 104 ? 10.900 -13.783 -17.556 1.00 88.50 104 ASP A O 1
ATOM 791 N N . LEU A 1 105 ? 12.237 -12.887 -16.000 1.00 88.50 105 LEU A N 1
ATOM 792 C CA . LEU A 1 105 ? 12.210 -11.547 -16.581 1.00 88.50 105 LEU A CA 1
ATOM 793 C C . LEU A 1 105 ? 13.053 -11.487 -17.860 1.00 88.50 105 LEU A C 1
ATOM 795 O O . LEU A 1 105 ? 14.157 -12.019 -17.933 1.00 88.50 105 LEU A O 1
ATOM 799 N N . THR A 1 106 ? 12.552 -10.762 -18.862 1.00 90.31 106 THR A N 1
ATOM 800 C CA . THR A 1 106 ? 13.347 -10.419 -20.048 1.00 90.31 106 THR A CA 1
ATOM 801 C C . THR A 1 106 ? 14.522 -9.512 -19.666 1.00 90.31 106 THR A C 1
ATOM 803 O O . THR A 1 106 ? 14.443 -8.782 -18.676 1.00 90.31 106 THR A O 1
ATOM 806 N N . ASP A 1 107 ? 15.588 -9.488 -20.472 1.00 87.69 107 ASP A N 1
ATOM 807 C CA . ASP A 1 107 ? 16.732 -8.588 -20.239 1.00 87.69 107 ASP A CA 1
ATOM 808 C C . ASP A 1 107 ? 16.298 -7.112 -20.160 1.00 87.69 107 ASP A C 1
ATOM 810 O O . ASP A 1 107 ? 16.775 -6.352 -19.314 1.00 87.69 107 ASP A O 1
ATOM 814 N N . GLU A 1 108 ? 15.341 -6.713 -21.005 1.00 88.62 108 GLU A N 1
ATOM 815 C CA . GLU A 1 108 ? 14.765 -5.364 -21.008 1.00 88.62 108 GLU A CA 1
ATOM 816 C C . GLU A 1 108 ? 14.024 -5.056 -19.700 1.00 88.62 108 GLU A C 1
ATOM 818 O O . GLU A 1 108 ? 14.201 -3.984 -19.105 1.00 88.62 108 GLU A O 1
ATOM 823 N N . ASP A 1 109 ? 13.203 -5.993 -19.224 1.00 88.62 109 ASP A N 1
ATOM 824 C CA . ASP A 1 109 ? 12.486 -5.832 -17.964 1.00 88.62 109 ASP A CA 1
ATOM 825 C C . ASP A 1 109 ? 13.442 -5.821 -16.775 1.00 88.62 109 ASP A C 1
ATOM 827 O O . ASP A 1 109 ? 13.327 -4.958 -15.908 1.00 88.62 109 ASP A O 1
ATOM 831 N N . SER A 1 110 ? 14.424 -6.717 -16.747 1.00 84.50 110 SER A N 1
ATOM 832 C CA . SER A 1 110 ? 15.427 -6.777 -15.682 1.00 84.50 110 SER A CA 1
ATOM 833 C C . SER A 1 110 ? 16.200 -5.456 -15.550 1.00 84.50 110 SER A C 1
ATOM 835 O O . SER A 1 110 ? 16.467 -4.984 -14.439 1.00 84.50 110 SER A O 1
ATOM 837 N N . ALA A 1 111 ? 16.479 -4.797 -16.681 1.00 85.25 111 ALA A N 1
ATOM 838 C CA . ALA A 1 111 ? 17.158 -3.506 -16.719 1.00 85.25 111 ALA A CA 1
ATOM 839 C C . ALA A 1 111 ? 16.269 -2.314 -16.313 1.00 85.25 111 ALA A C 1
ATOM 841 O O . ALA A 1 111 ? 16.766 -1.366 -15.702 1.00 85.25 111 ALA A O 1
ATOM 842 N N . SER A 1 112 ? 14.974 -2.324 -16.652 1.00 90.00 112 SER A N 1
ATOM 843 C CA . SER A 1 112 ? 14.123 -1.119 -16.599 1.00 90.00 112 SER A CA 1
ATOM 844 C C . SER A 1 112 ? 12.970 -1.165 -15.591 1.00 90.00 112 SER A C 1
ATOM 846 O O . SER A 1 112 ? 12.449 -0.113 -15.205 1.00 90.00 112 SER A O 1
ATOM 848 N N . LEU A 1 113 ? 12.559 -2.351 -15.133 1.00 91.38 113 LEU A N 1
ATOM 849 C CA . LEU A 1 113 ? 11.339 -2.537 -14.342 1.00 91.38 113 LEU A CA 1
ATOM 850 C C . LEU A 1 113 ? 11.375 -1.766 -13.023 1.00 91.38 113 LEU A C 1
ATOM 852 O O . LEU A 1 113 ? 10.388 -1.126 -12.664 1.00 91.38 113 LEU A O 1
ATOM 856 N N . PHE A 1 114 ? 12.512 -1.771 -12.324 1.00 91.12 114 PHE A N 1
ATOM 857 C CA . PHE A 1 114 ? 12.650 -1.024 -11.074 1.00 91.12 114 PHE A CA 1
ATOM 858 C C . PHE A 1 114 ? 12.431 0.480 -11.275 1.00 91.12 114 PHE A C 1
ATOM 860 O O . PHE A 1 114 ? 11.673 1.093 -10.527 1.00 91.12 114 PHE A O 1
ATOM 867 N N . THR A 1 115 ? 13.041 1.066 -12.308 1.00 91.56 115 THR A N 1
ATOM 868 C CA . THR A 1 115 ? 12.881 2.489 -12.641 1.00 91.56 115 THR A CA 1
ATOM 869 C C . THR A 1 115 ? 11.423 2.811 -12.948 1.00 91.56 115 THR A C 1
ATOM 871 O O . THR A 1 115 ? 10.871 3.750 -12.382 1.00 91.56 115 THR A O 1
ATOM 874 N N . ARG A 1 116 ? 10.754 1.969 -13.747 1.00 94.69 116 ARG A N 1
ATOM 875 C CA . ARG A 1 116 ? 9.324 2.122 -14.061 1.00 94.69 116 ARG A CA 1
ATOM 876 C C . ARG A 1 116 ? 8.448 2.069 -12.807 1.00 94.69 116 ARG A C 1
ATOM 878 O O . ARG A 1 116 ? 7.535 2.879 -12.669 1.00 94.69 116 ARG A O 1
ATOM 885 N N . VAL A 1 117 ? 8.733 1.153 -11.878 1.00 94.50 117 VAL A N 1
ATOM 886 C CA . VAL A 1 117 ? 8.039 1.073 -10.580 1.00 94.50 117 VAL A CA 1
ATOM 887 C C . VAL A 1 117 ? 8.304 2.324 -9.743 1.00 94.50 117 VAL A C 1
ATOM 889 O O . VAL A 1 117 ? 7.362 2.911 -9.213 1.00 94.50 117 VAL A O 1
ATOM 892 N N . ALA A 1 118 ? 9.562 2.749 -9.621 1.00 92.56 118 ALA A N 1
ATOM 893 C CA . ALA A 1 118 ? 9.943 3.918 -8.836 1.00 92.56 118 ALA A CA 1
ATOM 894 C C . ALA A 1 118 ? 9.290 5.202 -9.370 1.00 92.56 118 ALA A C 1
ATOM 896 O O . ALA A 1 118 ? 8.775 5.999 -8.584 1.00 92.56 118 ALA A O 1
ATOM 897 N N . ASP A 1 119 ? 9.249 5.375 -10.690 1.00 94.12 119 ASP A N 1
ATOM 898 C CA . ASP A 1 119 ? 8.614 6.518 -11.343 1.00 94.12 119 ASP A CA 1
ATOM 899 C C . ASP A 1 119 ? 7.093 6.494 -11.168 1.00 94.12 119 ASP A C 1
ATOM 901 O O . ASP A 1 119 ? 6.506 7.517 -10.808 1.00 94.12 119 ASP A O 1
ATOM 905 N N . ALA A 1 120 ? 6.459 5.324 -11.314 1.00 96.12 120 ALA A N 1
ATOM 906 C CA . ALA A 1 120 ? 5.032 5.157 -11.049 1.00 96.12 120 ALA A CA 1
ATOM 907 C C . ALA A 1 120 ? 4.686 5.525 -9.597 1.00 96.12 120 ALA A C 1
ATOM 909 O O . ALA A 1 120 ? 3.791 6.337 -9.361 1.00 96.12 120 ALA A O 1
ATOM 910 N N . MET A 1 121 ? 5.435 5.007 -8.617 1.00 95.81 121 MET A N 1
ATOM 911 C CA . MET A 1 121 ? 5.237 5.350 -7.204 1.00 95.81 121 MET A CA 1
ATOM 912 C C . MET A 1 121 ? 5.434 6.849 -6.955 1.00 95.81 121 MET A C 1
ATOM 914 O O . MET A 1 121 ? 4.583 7.489 -6.334 1.00 95.81 121 MET A O 1
ATOM 918 N N . ARG A 1 122 ? 6.513 7.434 -7.487 1.00 94.50 122 ARG A N 1
ATOM 919 C CA . ARG A 1 122 ? 6.813 8.861 -7.320 1.00 94.50 122 ARG A CA 1
ATOM 920 C C . ARG A 1 122 ? 5.709 9.739 -7.904 1.00 94.50 122 ARG A C 1
ATOM 922 O O . ARG A 1 122 ? 5.324 10.713 -7.261 1.00 94.50 122 ARG A O 1
ATOM 929 N N . SER A 1 123 ? 5.162 9.374 -9.065 1.00 94.06 123 SER A N 1
ATOM 930 C CA . SER A 1 123 ? 4.044 10.091 -9.694 1.00 94.06 123 SER A CA 1
ATOM 931 C C . SER A 1 123 ? 2.776 10.107 -8.827 1.00 94.06 123 SER A C 1
ATOM 933 O O . SER A 1 123 ? 2.001 11.058 -8.892 1.00 94.06 123 SER A O 1
ATOM 935 N N . ALA A 1 124 ? 2.610 9.111 -7.951 1.00 94.50 124 ALA A N 1
ATOM 936 C CA . ALA A 1 124 ? 1.522 9.015 -6.978 1.00 94.50 124 ALA A CA 1
ATOM 937 C C . ALA A 1 124 ? 1.865 9.607 -5.592 1.00 94.50 124 ALA A C 1
ATOM 939 O O . ALA A 1 124 ? 1.107 9.435 -4.633 1.00 94.50 124 ALA A O 1
ATOM 940 N N . GLY A 1 125 ? 3.012 10.283 -5.445 1.00 94.56 125 GLY A N 1
ATOM 941 C CA . GLY A 1 125 ? 3.462 10.822 -4.157 1.00 94.56 125 GLY A CA 1
ATOM 942 C C . GLY A 1 125 ? 3.915 9.741 -3.166 1.00 94.56 125 GLY A C 1
ATOM 943 O O . GLY A 1 125 ? 3.768 9.900 -1.952 1.00 94.56 125 GLY A O 1
ATOM 944 N N . ILE A 1 126 ? 4.409 8.608 -3.671 1.00 94.94 126 ILE A N 1
ATOM 945 C CA . ILE A 1 126 ? 4.830 7.445 -2.886 1.00 94.94 126 ILE A CA 1
ATOM 946 C C . ILE A 1 126 ? 6.329 7.220 -3.096 1.00 94.94 126 ILE A C 1
ATOM 948 O O . ILE A 1 126 ? 6.828 7.212 -4.218 1.00 94.94 126 ILE A O 1
ATOM 952 N N . ALA A 1 127 ? 7.057 7.006 -2.006 1.00 90.81 127 ALA A N 1
ATOM 953 C CA . ALA A 1 127 ? 8.449 6.590 -2.024 1.00 90.81 127 ALA A CA 1
ATOM 954 C C . ALA A 1 127 ? 8.593 5.099 -1.722 1.00 90.81 127 ALA A C 1
ATOM 956 O O . ALA A 1 127 ? 7.911 4.548 -0.853 1.00 90.81 127 ALA A O 1
ATOM 957 N N . LEU A 1 128 ? 9.573 4.484 -2.379 1.00 89.06 128 LEU A N 1
ATOM 958 C CA . LEU A 1 128 ? 10.146 3.209 -1.970 1.00 89.06 128 LEU A CA 1
ATOM 959 C C . LEU A 1 128 ? 10.995 3.449 -0.709 1.00 89.06 128 LEU A C 1
ATOM 961 O O . LEU A 1 128 ? 11.832 4.349 -0.670 1.00 89.06 128 LEU A O 1
ATOM 965 N N . ALA A 1 129 ? 10.735 2.708 0.362 1.00 74.81 129 ALA A N 1
ATOM 966 C CA . ALA A 1 129 ? 11.328 2.926 1.674 1.00 74.81 129 ALA A CA 1
ATOM 967 C C . ALA A 1 129 ? 12.425 1.889 1.974 1.00 74.81 129 ALA A C 1
ATOM 969 O O . ALA A 1 129 ? 12.163 0.823 2.533 1.00 74.81 129 ALA A O 1
ATOM 970 N N . ARG A 1 130 ? 13.675 2.242 1.647 1.00 65.75 130 ARG A N 1
ATOM 971 C CA . ARG A 1 130 ? 14.910 1.676 2.222 1.00 65.75 130 ARG A CA 1
ATOM 972 C C . ARG A 1 130 ? 16.060 2.699 2.131 1.00 65.75 130 ARG A C 1
ATOM 974 O O . ARG A 1 130 ? 15.999 3.568 1.267 1.00 65.75 130 ARG A O 1
ATOM 981 N N . PRO A 1 131 ? 17.084 2.648 3.006 1.00 41.34 131 PRO A N 1
ATOM 982 C CA . PRO A 1 131 ? 18.249 3.526 2.899 1.00 41.34 131 PRO A CA 1
ATOM 983 C C . PRO A 1 131 ? 19.181 3.049 1.774 1.00 41.34 131 PRO A C 1
ATOM 985 O O . PRO A 1 131 ? 19.586 1.888 1.783 1.00 41.34 131 PRO A O 1
ATOM 988 N N . GLY A 1 132 ? 19.539 3.951 0.855 1.00 54.78 132 GLY A N 1
ATOM 989 C CA . GLY A 1 132 ? 20.420 3.691 -0.291 1.00 54.78 132 GLY A CA 1
ATOM 990 C C . GLY A 1 132 ? 19.642 3.228 -1.526 1.00 54.78 132 GLY A C 1
ATOM 991 O O . GLY A 1 132 ? 19.075 2.134 -1.532 1.00 54.78 132 GLY A O 1
ATOM 992 N N . ASP A 1 133 ? 19.604 4.061 -2.568 1.00 59.47 133 ASP A N 1
ATOM 993 C CA . ASP A 1 133 ? 18.838 3.790 -3.797 1.00 59.47 133 ASP A CA 1
ATOM 994 C C . ASP A 1 133 ? 19.287 2.480 -4.475 1.00 59.47 133 ASP A C 1
ATOM 996 O O . ASP A 1 133 ? 18.448 1.674 -4.887 1.00 59.47 133 ASP A O 1
ATOM 1000 N N . ASP A 1 134 ? 20.592 2.190 -4.451 1.00 58.88 134 ASP A N 1
ATOM 1001 C CA . ASP A 1 134 ? 21.174 0.974 -5.038 1.00 58.88 134 ASP A CA 1
ATOM 1002 C C . ASP A 1 134 ? 20.720 -0.313 -4.325 1.00 58.88 134 ASP A C 1
ATOM 1004 O O . ASP A 1 134 ? 20.380 -1.306 -4.971 1.00 58.88 134 ASP A O 1
ATOM 1008 N N . VAL A 1 135 ? 20.599 -0.275 -2.992 1.00 60.25 135 VAL A N 1
ATOM 1009 C CA . VAL A 1 135 ? 20.155 -1.419 -2.166 1.00 60.25 135 VAL A CA 1
ATOM 1010 C C . VAL A 1 135 ? 18.677 -1.745 -2.410 1.00 60.25 135 VAL A C 1
ATOM 1012 O O . VAL A 1 135 ? 18.217 -2.856 -2.139 1.00 60.25 135 VAL A O 1
ATOM 1015 N N . THR A 1 136 ? 17.908 -0.781 -2.916 1.00 74.06 136 THR A N 1
ATOM 1016 C CA . THR A 1 136 ? 16.483 -0.957 -3.211 1.00 74.06 136 THR A CA 1
ATOM 1017 C C . THR A 1 136 ? 16.278 -1.596 -4.584 1.00 74.06 136 THR A C 1
ATOM 1019 O O . THR A 1 136 ? 15.439 -2.488 -4.708 1.00 74.06 136 THR A O 1
ATOM 1022 N N . ALA A 1 137 ? 17.072 -1.205 -5.586 1.00 76.25 137 ALA A N 1
ATOM 1023 C CA . ALA A 1 137 ? 17.020 -1.788 -6.925 1.00 76.25 137 ALA A CA 1
ATOM 1024 C C . ALA A 1 137 ? 17.483 -3.252 -6.939 1.00 76.25 137 ALA A C 1
ATOM 1026 O O . ALA A 1 137 ? 16.805 -4.103 -7.510 1.00 76.25 137 ALA A O 1
ATOM 1027 N N . GLU A 1 138 ? 18.601 -3.556 -6.274 1.00 81.62 138 GLU A N 1
ATOM 1028 C CA . GLU A 1 138 ? 19.107 -4.928 -6.137 1.00 81.62 138 GLU A CA 1
ATOM 1029 C C . GLU A 1 138 ? 18.105 -5.811 -5.386 1.00 81.62 138 GLU A C 1
ATOM 1031 O O . GLU A 1 138 ? 17.675 -6.837 -5.901 1.00 81.62 138 GLU A O 1
ATOM 1036 N N . ALA A 1 139 ? 17.616 -5.351 -4.229 1.00 82.38 139 ALA A N 1
ATOM 1037 C CA . ALA A 1 139 ? 16.621 -6.095 -3.464 1.00 82.38 139 ALA A CA 1
ATOM 1038 C C . ALA A 1 139 ? 15.343 -6.373 -4.271 1.00 82.38 139 ALA A C 1
ATOM 1040 O O . ALA A 1 139 ? 14.749 -7.438 -4.120 1.00 82.38 139 ALA A O 1
ATOM 1041 N N . PHE A 1 140 ? 14.912 -5.432 -5.110 1.00 83.44 140 PHE A N 1
ATOM 1042 C CA . PHE A 1 140 ? 13.749 -5.628 -5.966 1.00 83.44 140 PHE A CA 1
ATOM 1043 C C . PHE A 1 140 ? 14.011 -6.685 -7.047 1.00 83.44 140 PHE A C 1
ATOM 1045 O O . PHE A 1 140 ? 13.154 -7.540 -7.263 1.00 83.44 140 PHE A O 1
ATOM 1052 N N . ARG A 1 141 ? 15.197 -6.668 -7.675 1.00 82.62 141 ARG A N 1
ATOM 1053 C CA . ARG A 1 141 ? 15.617 -7.706 -8.631 1.00 82.62 141 ARG A CA 1
ATOM 1054 C C . ARG A 1 141 ? 15.722 -9.081 -7.976 1.00 82.62 141 ARG A C 1
ATOM 1056 O O . ARG A 1 141 ? 15.344 -10.055 -8.598 1.00 82.62 141 ARG A O 1
ATOM 1063 N N . ASP A 1 142 ? 16.095 -9.159 -6.705 1.00 85.44 142 ASP A N 1
ATOM 1064 C CA . ASP A 1 142 ? 16.097 -10.414 -5.938 1.00 85.44 142 ASP A CA 1
ATOM 1065 C C . ASP A 1 142 ? 14.685 -10.884 -5.520 1.00 85.44 142 ASP A C 1
ATOM 1067 O O . ASP A 1 142 ? 14.536 -11.782 -4.687 1.00 85.44 142 ASP A O 1
ATOM 1071 N N . GLY A 1 143 ? 13.621 -10.238 -6.011 1.00 83.75 143 GLY A N 1
ATOM 1072 C CA . GLY A 1 143 ? 12.237 -10.565 -5.662 1.00 83.75 143 GLY A CA 1
ATOM 1073 C C . GLY A 1 143 ? 11.838 -10.163 -4.241 1.00 83.75 143 GLY A C 1
ATOM 1074 O O . GLY A 1 143 ? 10.811 -10.614 -3.726 1.00 83.75 143 GLY A O 1
ATOM 1075 N N . ARG A 1 144 ? 12.617 -9.310 -3.563 1.00 87.94 144 ARG A N 1
ATOM 1076 C CA . ARG A 1 144 ? 12.296 -8.885 -2.196 1.00 87.94 144 ARG A CA 1
ATOM 1077 C C . ARG A 1 144 ? 11.178 -7.851 -2.195 1.00 87.94 144 ARG A C 1
ATOM 1079 O O . ARG A 1 144 ? 11.069 -6.989 -3.062 1.00 87.94 144 ARG A O 1
ATOM 1086 N N . GLN A 1 145 ? 10.384 -7.895 -1.131 1.00 90.00 145 GLN A N 1
ATOM 1087 C CA . GLN A 1 145 ? 9.367 -6.887 -0.855 1.00 90.00 145 GLN A CA 1
ATOM 1088 C C . G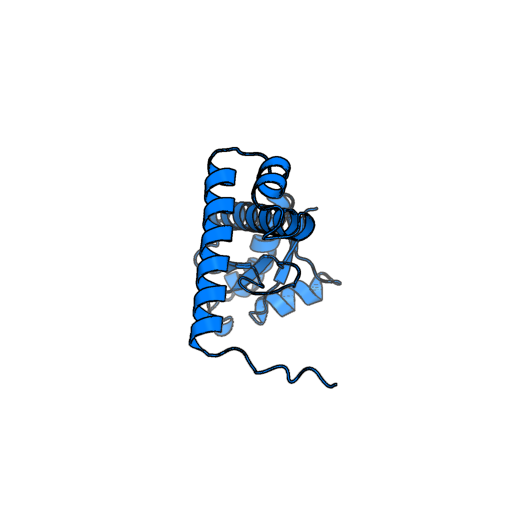LN A 1 145 ? 10.028 -5.550 -0.518 1.00 90.00 145 GLN A C 1
ATOM 1090 O O . GLN A 1 145 ? 10.856 -5.470 0.395 1.00 90.00 145 GLN A O 1
ATOM 1095 N N . ILE A 1 146 ? 9.621 -4.498 -1.223 1.00 90.75 146 ILE A N 1
ATOM 1096 C CA . ILE A 1 146 ? 10.087 -3.133 -1.003 1.00 90.75 146 ILE A CA 1
ATOM 1097 C C . ILE A 1 146 ? 8.992 -2.353 -0.273 1.00 90.75 146 ILE A C 1
ATOM 1099 O O . ILE A 1 146 ? 7.919 -2.142 -0.844 1.00 90.75 146 ILE A O 1
ATOM 1103 N N . PRO A 1 147 ? 9.222 -1.930 0.984 1.00 91.00 147 PRO A N 1
ATOM 1104 C CA . PRO A 1 147 ? 8.261 -1.125 1.727 1.00 91.00 147 PRO A CA 1
ATOM 1105 C C . PRO A 1 147 ? 7.938 0.190 1.010 1.00 91.00 147 PRO A C 1
ATOM 1107 O O . PRO A 1 147 ? 8.789 0.764 0.337 1.00 91.00 147 PRO A O 1
ATOM 1110 N N . LEU A 1 148 ? 6.721 0.691 1.190 1.00 91.69 148 LEU A N 1
ATOM 1111 C CA . LEU A 1 148 ? 6.241 1.954 0.638 1.00 91.69 148 LEU A CA 1
ATOM 1112 C C . LEU A 1 148 ? 5.984 2.959 1.760 1.00 91.69 148 LEU A C 1
ATOM 1114 O O . LEU A 1 148 ? 5.544 2.597 2.854 1.00 91.69 148 LEU A O 1
ATOM 1118 N N . ARG A 1 149 ? 6.199 4.241 1.467 1.00 89.94 149 ARG A N 1
ATOM 1119 C CA . ARG A 1 149 ? 5.829 5.361 2.340 1.00 89.94 149 ARG A CA 1
ATOM 1120 C C . ARG A 1 149 ? 5.286 6.523 1.520 1.00 89.94 149 ARG A C 1
ATOM 1122 O O . ARG A 1 149 ? 5.645 6.673 0.358 1.00 89.94 149 ARG A O 1
ATOM 1129 N N . ARG A 1 150 ? 4.453 7.369 2.123 1.00 89.94 150 ARG A N 1
ATOM 1130 C CA . ARG A 1 150 ? 4.111 8.664 1.517 1.00 89.94 150 ARG A CA 1
ATOM 1131 C C . ARG A 1 150 ? 5.331 9.588 1.527 1.00 89.94 150 ARG A C 1
ATOM 1133 O O . ARG A 1 150 ? 6.140 9.501 2.457 1.00 89.94 150 ARG A O 1
ATOM 1140 N N . LEU A 1 151 ? 5.455 10.398 0.476 1.00 85.81 151 LEU A N 1
ATOM 1141 C CA . LEU A 1 151 ? 6.377 11.534 0.414 1.00 85.81 151 LEU A CA 1
ATOM 1142 C C . LEU A 1 151 ? 5.907 12.683 1.311 1.00 85.81 151 LEU A C 1
ATOM 1144 O O . LEU A 1 151 ? 4.677 12.807 1.513 1.00 85.81 151 LEU A O 1
#

Secondary structure (DSSP, 8-state):
-----PPPPHHHHHHHHHHHHHHHHHHHHHHHTT--HHHHHHHTTTTS-HHHHHHHHHHHHHHHHHHHHHHHTT-TTTEEEEES-SSSSS---EEEEESS-GGGS-HHHHHHHHHHHHHHHHHTTEEE-SSSHHHHHHHHHTT--EEEEE-

Sequence (151 aa):
MEAQTFPASPDATREFLDARRAVFRAIDSDHKRGVSANRIADMVSGAISRPIVLAYLTAEQLRRDAREAVRAAQLEEKVNVGATGEIGRGARVVYVALTVDPGDLTDEDSASLFTRVADAMRSAGIALARPGDDVTAEAFRDGRQIPLRRL

Radius of gyration: 18.98 Å; chains: 1; bounding box: 40×35×65 Å

pLDDT: mean 85.02, std 13.28, range [40.88, 97.69]